Protein AF-X1KCT2-F1 (afdb_monomer)

Sequence (106 aa):
MKKSGTKPEMEIYDLGGMYNMLFLNNQKGLFEQPLHFQFVFGVLGGSPFSPGYLETLLNLKPPGATWSVCGVAKDQFKGGMCAAVWGGHIRVGLEDNIKMPNGAIT

Solvent-accessible surface area (backbone atoms only — not comparable to full-atom values): 6133 Å² total; per-residue (Å²): 86,75,96,74,76,44,82,71,74,45,77,25,37,40,71,68,48,46,52,51,50,55,59,50,66,70,41,86,83,72,68,74,81,64,50,37,37,32,42,40,21,52,50,91,94,43,31,72,79,46,72,69,57,52,51,54,53,62,72,68,52,61,89,82,44,49,46,32,23,35,17,33,48,90,34,23,64,59,38,27,49,52,18,65,76,73,76,40,38,67,46,83,48,66,90,45,32,54,56,43,98,88,67,46,75,115

Structure (mmCIF, N/CA/C/O backbone):
data_AF-X1KCT2-F1
#
_entry.id   AF-X1KCT2-F1
#
loop_
_atom_site.group_PDB
_atom_site.id
_atom_site.type_symbol
_atom_site.label_atom_id
_atom_site.label_alt_id
_atom_site.label_comp_id
_atom_site.label_asym_id
_atom_site.label_entity_id
_atom_site.label_seq_id
_atom_site.pdbx_PDB_ins_code
_atom_site.Cartn_x
_atom_site.Cartn_y
_atom_site.Cartn_z
_atom_site.occupancy
_atom_site.B_iso_or_equiv
_atom_site.auth_seq_id
_atom_site.auth_comp_id
_atom_site.auth_asym_id
_atom_site.auth_atom_id
_atom_site.pdbx_PDB_model_num
ATOM 1 N N . MET A 1 1 ? -20.018 3.325 3.776 1.00 92.38 1 MET A N 1
ATOM 2 C CA . MET A 1 1 ? -19.310 2.116 4.247 1.00 92.38 1 MET A CA 1
ATOM 3 C C . MET A 1 1 ? -19.928 1.570 5.531 1.00 92.38 1 MET A C 1
ATOM 5 O O . MET A 1 1 ? -20.583 0.546 5.456 1.00 92.38 1 MET A O 1
ATOM 9 N N . LYS A 1 2 ? -19.875 2.274 6.674 1.00 91.31 2 LYS A N 1
ATOM 10 C CA . LYS A 1 2 ? -20.457 1.768 7.940 1.00 91.31 2 LYS A CA 1
ATOM 11 C C . LYS A 1 2 ? -21.954 1.421 7.878 1.00 91.31 2 LYS A C 1
ATOM 13 O O . LYS A 1 2 ? -22.345 0.324 8.247 1.00 91.31 2 LYS A O 1
ATOM 18 N N . LYS A 1 3 ? -22.793 2.316 7.331 1.00 94.88 3 LYS A N 1
ATOM 19 C CA . LYS A 1 3 ? -24.245 2.065 7.160 1.00 94.88 3 LYS A CA 1
ATOM 20 C C . LYS A 1 3 ? -24.562 0.824 6.306 1.00 94.88 3 LYS A C 1
ATOM 22 O O . LYS A 1 3 ? -25.654 0.290 6.425 1.00 94.88 3 LYS A O 1
ATOM 27 N N . SER A 1 4 ? -23.631 0.397 5.451 1.00 96.12 4 SER A N 1
ATOM 28 C CA . SER A 1 4 ? -23.766 -0.765 4.565 1.00 96.12 4 SER A CA 1
ATOM 29 C C . SER A 1 4 ? -22.984 -1.993 5.050 1.00 96.12 4 SER A C 1
ATOM 31 O O . SER A 1 4 ? -22.879 -2.959 4.305 1.00 96.12 4 SER A O 1
ATOM 33 N N . GLY A 1 5 ? -22.394 -1.962 6.254 1.00 95.31 5 GLY A N 1
ATOM 34 C CA . GLY A 1 5 ? -21.569 -3.062 6.775 1.00 95.31 5 GLY A CA 1
ATOM 35 C C . GLY A 1 5 ? -20.271 -3.305 5.993 1.00 95.31 5 GLY A C 1
ATOM 36 O O . GLY A 1 5 ? -19.694 -4.384 6.066 1.00 95.31 5 GLY A O 1
ATOM 37 N N . THR A 1 6 ? -19.813 -2.326 5.208 1.00 96.62 6 THR A N 1
ATOM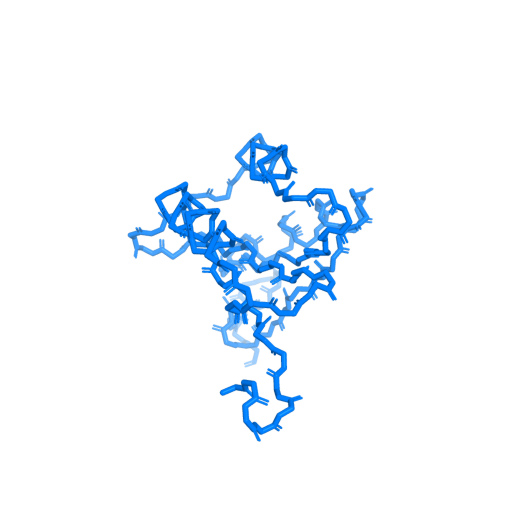 38 C CA . THR A 1 6 ? -18.621 -2.461 4.360 1.00 96.62 6 THR A CA 1
ATOM 39 C C . THR A 1 6 ? -17.384 -1.989 5.112 1.00 96.62 6 THR A C 1
ATOM 41 O O . THR A 1 6 ? -17.344 -0.841 5.565 1.00 96.62 6 THR A O 1
ATOM 44 N N . LYS A 1 7 ? -16.355 -2.837 5.189 1.00 96.25 7 LYS A N 1
ATOM 45 C CA . LYS A 1 7 ? -15.063 -2.479 5.776 1.00 96.25 7 LYS A CA 1
ATOM 46 C C . LYS A 1 7 ? -14.181 -1.760 4.746 1.00 96.25 7 LYS A C 1
ATOM 48 O O . LYS A 1 7 ? -14.036 -2.278 3.642 1.00 96.25 7 LYS A O 1
ATOM 53 N N . PRO A 1 8 ? -13.622 -0.581 5.065 1.00 97.06 8 PRO A N 1
ATOM 54 C CA . PRO A 1 8 ? -12.663 0.081 4.188 1.00 97.06 8 PRO A CA 1
ATOM 55 C C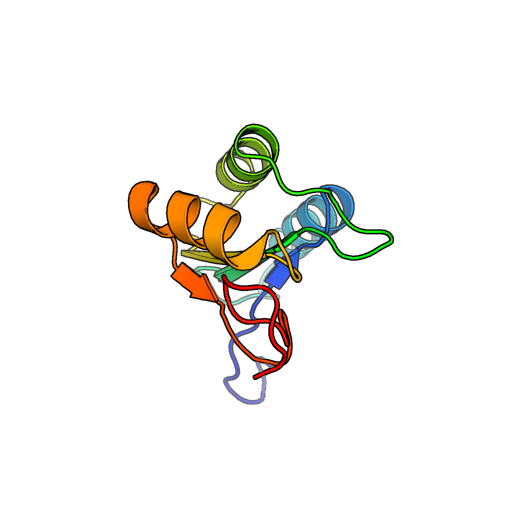 . PRO A 1 8 ? -11.309 -0.628 4.174 1.00 97.06 8 PRO A C 1
ATOM 57 O O . PRO A 1 8 ? -10.805 -1.034 5.223 1.00 97.06 8 PRO A O 1
ATOM 60 N N . GLU A 1 9 ? -10.715 -0.697 2.986 1.00 98.44 9 GLU A N 1
ATOM 61 C CA . GLU A 1 9 ? -9.278 -0.869 2.789 1.00 98.44 9 GLU A CA 1
ATOM 62 C C . GLU A 1 9 ? -8.652 0.527 2.689 1.00 98.44 9 GLU A C 1
ATOM 64 O O . GLU A 1 9 ? -9.106 1.368 1.912 1.00 98.44 9 GLU A O 1
ATOM 69 N N . MET A 1 10 ? -7.673 0.813 3.547 1.00 98.31 10 MET A N 1
ATOM 70 C CA . MET A 1 10 ? -7.044 2.128 3.625 1.00 98.31 10 MET A CA 1
ATOM 71 C C . MET A 1 10 ? -5.875 2.193 2.648 1.00 98.31 10 MET A C 1
ATOM 73 O O . MET A 1 10 ? -4.784 1.721 2.963 1.00 98.31 10 MET A O 1
ATOM 77 N N . GLU A 1 11 ? -6.116 2.779 1.481 1.00 98.44 11 GLU A N 1
ATOM 78 C CA . GLU A 1 11 ? -5.119 2.954 0.422 1.00 98.44 11 GLU A CA 1
ATOM 79 C C . GLU A 1 11 ? -4.112 4.054 0.792 1.00 98.44 11 GLU A C 1
ATOM 81 O O . GLU A 1 11 ? -4.464 5.231 0.921 1.00 98.44 11 GLU A O 1
ATOM 86 N N . ILE A 1 12 ? -2.851 3.671 0.982 1.00 98.69 12 ILE A N 1
ATOM 87 C CA . ILE A 1 12 ? -1.756 4.555 1.384 1.00 98.69 12 ILE A CA 1
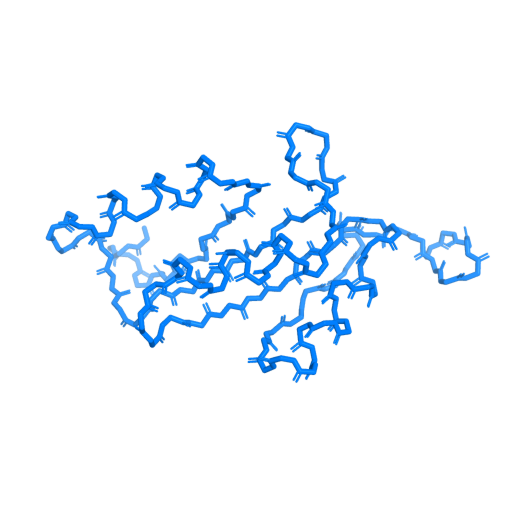ATOM 88 C C . ILE A 1 12 ? -0.709 4.589 0.273 1.00 98.69 12 ILE A C 1
ATOM 90 O O . ILE A 1 12 ? 0.015 3.619 0.051 1.00 98.69 12 ILE A O 1
ATOM 94 N N . TYR A 1 13 ? -0.602 5.739 -0.388 1.00 98.50 13 TYR A N 1
ATOM 95 C CA . TYR A 1 13 ? 0.360 5.975 -1.470 1.00 98.50 13 TYR A CA 1
ATOM 96 C C . TYR A 1 13 ? 1.656 6.629 -0.971 1.00 98.50 13 TYR A C 1
ATOM 98 O O . TYR A 1 13 ? 2.689 6.580 -1.641 1.00 98.50 13 TYR A O 1
ATOM 106 N N . ASP A 1 14 ? 1.613 7.268 0.198 1.00 98.19 14 ASP A N 1
ATOM 107 C CA . ASP A 1 14 ? 2.731 7.978 0.807 1.00 98.19 14 ASP A CA 1
ATOM 108 C C . ASP A 1 14 ? 2.525 8.222 2.313 1.00 98.19 14 ASP A C 1
ATOM 110 O O . ASP A 1 14 ? 1.488 7.895 2.900 1.00 98.19 14 ASP A O 1
ATOM 114 N N . LEU A 1 15 ? 3.531 8.820 2.955 1.00 98.25 15 LEU A N 1
ATOM 115 C CA . LEU A 1 15 ? 3.459 9.225 4.359 1.00 98.25 15 LEU A CA 1
ATOM 116 C C . LEU A 1 15 ? 2.336 10.236 4.623 1.00 98.25 15 LEU A C 1
ATOM 118 O O . LEU A 1 15 ? 1.724 10.174 5.688 1.00 98.25 15 LEU A O 1
ATOM 122 N N . GLY A 1 16 ? 2.031 11.133 3.680 1.00 98.44 16 GLY A N 1
ATOM 123 C CA . GLY A 1 16 ? 0.918 12.074 3.818 1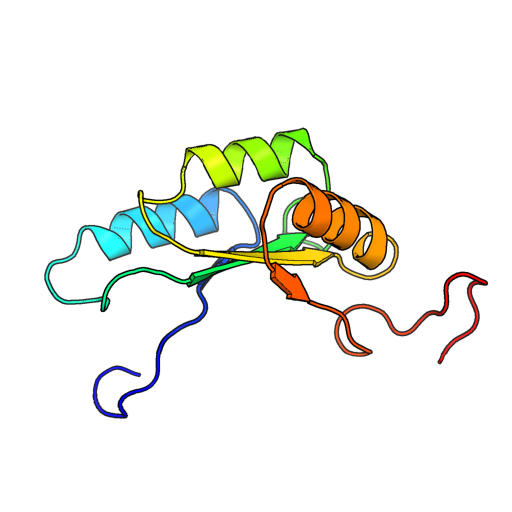.00 98.44 16 GLY A CA 1
ATOM 124 C C . GLY A 1 16 ? -0.417 11.349 3.997 1.00 98.44 16 GLY A C 1
ATOM 125 O O . GLY A 1 16 ? -1.140 11.597 4.964 1.00 98.44 16 GLY A O 1
ATOM 126 N N . GLY A 1 17 ? -0.708 10.384 3.123 1.00 98.31 17 GLY A N 1
ATOM 127 C CA . GLY A 1 17 ? -1.870 9.506 3.226 1.00 98.31 17 GLY A CA 1
ATOM 128 C C . GLY A 1 17 ? -1.898 8.718 4.536 1.00 98.31 17 GLY A C 1
ATOM 129 O O . GLY A 1 17 ? -2.947 8.631 5.179 1.00 98.31 17 GLY A O 1
ATOM 130 N N . MET A 1 18 ? -0.742 8.217 4.985 1.00 98.56 18 MET A N 1
ATOM 131 C CA . MET A 1 18 ? -0.636 7.508 6.262 1.00 98.56 18 MET A CA 1
ATOM 132 C C . MET A 1 18 ? -1.025 8.402 7.445 1.00 98.56 18 MET A C 1
ATOM 134 O O . MET A 1 18 ? -1.865 8.023 8.262 1.00 98.56 18 MET A O 1
ATOM 138 N N . TYR A 1 19 ? -0.472 9.615 7.527 1.00 98.62 19 TYR A N 1
ATOM 139 C CA . TYR A 1 19 ? -0.791 10.549 8.609 1.00 98.62 19 TYR A CA 1
ATOM 140 C C . TYR A 1 19 ? -2.234 11.057 8.550 1.00 98.62 19 TYR A C 1
ATOM 142 O O . TYR A 1 19 ? -2.855 11.216 9.603 1.00 98.62 19 TYR A O 1
ATOM 150 N N . ASN A 1 20 ? -2.810 11.221 7.356 1.00 98.50 20 ASN A N 1
ATOM 151 C CA . ASN A 1 20 ? -4.237 11.510 7.209 1.00 98.50 20 ASN A CA 1
ATOM 152 C C . ASN A 1 20 ? -5.090 10.389 7.818 1.00 98.50 20 ASN A C 1
ATOM 154 O O . ASN A 1 20 ? -6.018 10.663 8.582 1.00 98.50 20 ASN A O 1
ATOM 158 N N . MET A 1 21 ? -4.752 9.124 7.550 1.00 98.12 21 MET A N 1
ATOM 159 C CA . MET A 1 21 ? -5.474 7.990 8.129 1.00 98.12 21 MET A CA 1
ATOM 160 C C . MET A 1 21 ? -5.295 7.879 9.641 1.00 98.12 21 MET A C 1
ATOM 162 O O . MET A 1 21 ? -6.267 7.602 10.340 1.00 98.12 21 MET A O 1
ATOM 166 N N . LEU A 1 22 ? -4.103 8.154 10.174 1.00 97.69 22 LEU A N 1
ATOM 167 C CA . LEU A 1 22 ? -3.885 8.206 11.623 1.00 97.69 22 LEU A CA 1
ATOM 168 C C . LEU A 1 22 ? -4.698 9.328 12.285 1.00 97.69 22 LEU A C 1
ATOM 170 O O . LEU A 1 22 ? -5.320 9.107 13.326 1.00 97.69 22 LEU A O 1
ATOM 174 N N . PHE A 1 23 ? -4.755 10.510 11.666 1.00 98.06 23 PHE A N 1
ATOM 175 C CA . PHE A 1 23 ? -5.582 11.621 12.135 1.00 98.06 23 PHE A CA 1
ATOM 176 C C . PHE A 1 23 ? -7.074 11.255 12.159 1.00 98.06 23 PHE A C 1
ATOM 178 O O . PHE A 1 23 ? -7.761 11.500 13.156 1.00 98.06 23 PHE A O 1
ATOM 185 N N . LEU A 1 24 ? -7.573 10.629 11.088 1.00 97.19 24 LEU A N 1
ATOM 186 C CA . LEU A 1 24 ? -8.958 10.165 10.998 1.00 97.19 24 LEU A CA 1
ATOM 187 C C . LEU A 1 24 ? -9.252 9.037 11.995 1.00 97.19 24 LEU A C 1
ATOM 189 O O . LEU A 1 24 ? -10.324 9.015 12.595 1.00 97.19 24 LEU A O 1
ATOM 193 N N . ASN A 1 25 ? -8.300 8.137 12.235 1.00 96.06 25 ASN A N 1
ATOM 194 C CA . ASN A 1 25 ? -8.448 7.045 13.196 1.00 96.06 25 ASN A CA 1
ATOM 195 C C . ASN A 1 25 ? -8.637 7.534 14.641 1.00 96.06 25 ASN A C 1
ATOM 197 O O . ASN A 1 25 ? -9.294 6.866 15.437 1.00 96.06 25 ASN A O 1
ATOM 201 N N . ASN A 1 26 ? -8.126 8.722 14.971 1.00 95.50 26 ASN A N 1
ATOM 202 C CA . ASN A 1 26 ? -8.340 9.345 16.278 1.00 95.50 26 ASN A CA 1
ATOM 203 C C . ASN A 1 26 ? -9.753 9.936 16.448 1.00 95.50 26 ASN A C 1
ATOM 205 O O . ASN A 1 26 ? -10.145 10.287 17.564 1.00 95.50 26 ASN A O 1
ATOM 209 N N . GLN A 1 27 ? -10.544 10.035 15.374 1.00 95.12 27 GLN A N 1
ATOM 210 C CA . GLN A 1 27 ? -11.926 10.501 15.444 1.00 95.12 27 GLN A CA 1
ATOM 211 C C . GLN A 1 27 ? -12.830 9.376 15.962 1.00 95.12 27 GLN A C 1
ATOM 213 O O . GLN A 1 27 ? -13.007 8.334 15.323 1.00 95.12 27 GLN A O 1
ATOM 218 N N . LYS A 1 28 ? -13.421 9.580 17.146 1.00 90.75 28 LYS A N 1
ATOM 219 C CA . LYS A 1 28 ? -14.225 8.555 17.828 1.00 90.75 28 LYS A CA 1
ATOM 220 C C . LYS A 1 28 ? -15.355 8.032 16.936 1.00 90.75 28 LYS A C 1
ATOM 222 O O . LYS A 1 28 ? -16.194 8.789 16.460 1.00 90.75 28 LYS A O 1
ATOM 227 N N . GLY A 1 29 ? -15.403 6.710 16.777 1.00 89.81 29 GLY A N 1
ATOM 228 C CA . GLY A 1 29 ? -16.496 6.003 16.107 1.00 89.81 29 GLY A CA 1
ATOM 229 C C . GLY A 1 29 ? -16.496 6.078 14.578 1.00 89.81 29 GLY A C 1
ATOM 230 O O . GLY A 1 29 ? -17.412 5.510 13.969 1.00 89.81 29 GLY A O 1
ATOM 231 N N . LEU A 1 30 ? -15.493 6.729 13.969 1.00 94.50 30 LEU A N 1
ATOM 232 C CA . LEU A 1 30 ? -15.386 6.863 12.517 1.00 94.50 30 LEU A CA 1
ATOM 233 C C . LEU A 1 30 ? -15.088 5.519 11.840 1.00 94.50 30 LEU A C 1
ATOM 235 O O . LEU A 1 30 ? -15.778 5.148 10.890 1.00 94.50 30 LEU A O 1
ATOM 239 N N . PHE A 1 31 ? -14.115 4.770 12.367 1.00 95.31 31 PHE A N 1
ATOM 240 C CA . PHE A 1 31 ? -13.727 3.459 11.849 1.00 95.31 31 PHE A CA 1
ATOM 241 C C . PHE A 1 31 ? -14.019 2.327 12.830 1.00 95.31 31 PHE A C 1
ATOM 243 O O . PHE A 1 31 ? -13.945 2.490 14.049 1.00 95.31 31 PHE A O 1
ATOM 250 N N . GLU A 1 32 ? -14.323 1.160 12.270 1.00 94.06 32 GLU A N 1
ATOM 251 C CA . GLU A 1 32 ? -14.384 -0.101 13.002 1.00 94.06 32 GLU A CA 1
ATOM 252 C C . GLU A 1 32 ? -13.005 -0.765 12.987 1.00 94.06 32 GLU A C 1
ATOM 254 O O . GLU A 1 32 ? -12.348 -0.837 11.948 1.00 94.06 32 GLU A O 1
ATOM 259 N N . GLN A 1 33 ? -12.564 -1.231 14.154 1.00 95.19 33 GLN A N 1
ATOM 260 C CA . GLN A 1 33 ? -11.249 -1.846 14.336 1.00 95.19 33 GLN A CA 1
ATOM 261 C C . GLN A 1 33 ? -11.295 -3.369 14.114 1.00 95.19 33 GLN A C 1
ATOM 263 O O . GLN A 1 33 ? -12.353 -3.976 14.288 1.00 95.19 33 GLN A O 1
ATOM 268 N N . PRO A 1 34 ? -10.159 -4.013 13.775 1.00 96.56 34 PRO A N 1
ATOM 269 C CA . PRO A 1 34 ? -8.881 -3.397 13.396 1.00 96.56 34 PRO A CA 1
ATOM 270 C C . PRO A 1 34 ? -8.938 -2.791 11.989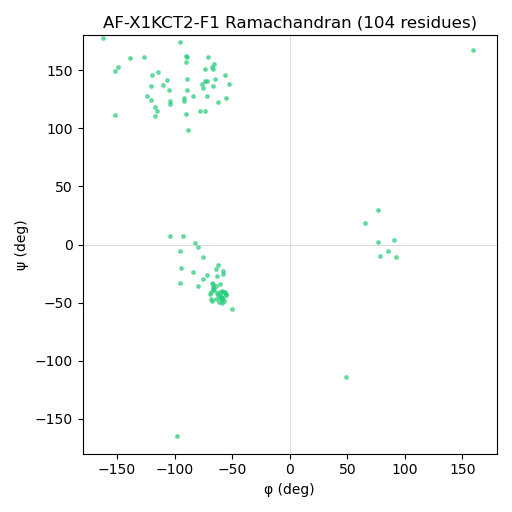 1.00 96.56 34 PRO A C 1
ATOM 272 O O . PRO A 1 34 ? -9.666 -3.296 11.134 1.00 96.56 34 PRO A O 1
ATOM 275 N N . LEU A 1 35 ? -8.152 -1.747 11.722 1.00 97.94 35 LEU A N 1
ATOM 276 C CA . LEU A 1 35 ? -7.980 -1.228 10.360 1.00 97.94 35 LEU A CA 1
ATOM 277 C C . LEU A 1 35 ? -7.274 -2.243 9.442 1.00 97.94 35 LEU A C 1
ATOM 279 O O . LEU A 1 35 ? -6.511 -3.092 9.909 1.00 97.94 35 LEU A O 1
ATOM 283 N N . HIS A 1 36 ? -7.511 -2.115 8.135 1.00 98.50 36 HIS A N 1
ATOM 284 C CA . HIS A 1 36 ? -6.765 -2.813 7.090 1.00 98.50 36 HIS A CA 1
ATOM 285 C C . HIS A 1 36 ? -6.115 -1.787 6.160 1.00 98.50 36 HIS A C 1
ATOM 287 O O . HIS A 1 36 ? -6.817 -0.923 5.637 1.00 98.50 36 HIS A O 1
ATOM 293 N N . PHE A 1 37 ? -4.797 -1.858 5.983 1.00 98.81 37 PHE A N 1
ATOM 294 C CA . PHE A 1 37 ? -4.036 -0.941 5.129 1.00 98.81 37 PHE A CA 1
ATOM 295 C C . PHE A 1 37 ? -3.594 -1.618 3.834 1.00 98.81 37 PHE A C 1
ATOM 297 O O . PHE A 1 37 ? -3.144 -2.758 3.864 1.00 98.81 37 PHE A O 1
ATOM 304 N N . GLN A 1 38 ? -3.634 -0.893 2.724 1.00 98.75 38 GLN A N 1
ATOM 305 C CA . GLN A 1 38 ? -3.001 -1.280 1.469 1.00 98.75 38 GLN A CA 1
ATOM 306 C C . GLN A 1 38 ? -1.900 -0.267 1.168 1.00 98.75 38 GLN A C 1
ATOM 308 O O . GLN A 1 38 ? -2.165 0.918 0.976 1.00 98.75 38 GLN A O 1
ATOM 313 N N . PHE A 1 39 ? -0.649 -0.718 1.176 1.00 98.75 39 PHE A N 1
ATOM 314 C CA . PHE A 1 39 ? 0.487 0.131 0.832 1.00 98.75 39 PHE A CA 1
ATOM 315 C C . PHE A 1 39 ? 0.751 0.031 -0.666 1.00 98.75 39 PHE A C 1
ATOM 317 O O . PHE A 1 39 ? 1.161 -1.024 -1.160 1.00 98.75 39 PHE A O 1
ATOM 324 N N . VAL A 1 40 ? 0.506 1.128 -1.379 1.00 98.56 40 VAL A N 1
ATOM 325 C CA . VAL A 1 40 ? 0.606 1.197 -2.836 1.00 98.56 40 VAL A CA 1
ATOM 326 C C . VAL A 1 40 ? 1.887 1.919 -3.228 1.00 98.56 40 VAL A C 1
ATOM 328 O O . VAL A 1 40 ? 2.092 3.084 -2.889 1.00 98.56 40 VAL A O 1
ATOM 331 N N . PHE A 1 41 ? 2.749 1.239 -3.979 1.00 98.50 41 PHE A N 1
ATOM 332 C CA . PHE A 1 41 ? 4.049 1.765 -4.383 1.00 98.50 41 PHE A CA 1
ATOM 333 C C . PHE A 1 41 ? 4.197 1.863 -5.898 1.00 98.50 41 PHE A C 1
ATOM 335 O O . PHE A 1 41 ? 3.739 0.998 -6.639 1.00 98.50 41 PHE A O 1
ATOM 342 N N . GLY A 1 42 ? 4.928 2.882 -6.353 1.00 95.88 42 GLY A N 1
ATOM 343 C CA . GLY A 1 42 ? 5.343 3.021 -7.753 1.00 95.88 42 GLY A CA 1
ATOM 344 C C . GLY A 1 42 ? 4.376 3.795 -8.653 1.00 95.88 42 GLY A C 1
ATOM 345 O O . GLY A 1 42 ? 4.649 3.932 -9.845 1.00 95.88 42 GLY A O 1
ATOM 346 N N . VAL A 1 43 ? 3.284 4.342 -8.107 1.00 95.94 43 VAL A N 1
ATOM 347 C CA . VAL A 1 43 ? 2.411 5.293 -8.821 1.00 95.94 43 VAL A CA 1
ATOM 348 C C . VAL A 1 43 ? 3.101 6.657 -8.926 1.00 95.94 43 VAL A C 1
ATOM 350 O O . VAL A 1 43 ? 3.723 7.120 -7.969 1.00 95.94 43 VAL A O 1
ATOM 353 N N . LEU A 1 44 ? 2.969 7.339 -10.069 1.00 95.44 44 LEU A N 1
ATOM 354 C CA . LEU A 1 44 ? 3.434 8.721 -10.218 1.00 95.44 44 LEU A CA 1
ATOM 355 C C . LEU A 1 44 ? 2.677 9.645 -9.249 1.00 95.44 44 LEU A C 1
ATOM 357 O O . LEU A 1 44 ? 1.454 9.720 -9.294 1.00 95.44 44 LEU A O 1
ATOM 361 N N . GLY A 1 45 ? 3.414 10.357 -8.394 1.00 95.56 45 GLY A N 1
ATOM 362 C CA . GLY A 1 45 ? 2.851 11.183 -7.318 1.00 95.56 45 GLY A CA 1
ATOM 363 C C . GLY A 1 45 ? 2.713 10.454 -5.977 1.00 95.56 45 GLY A C 1
ATOM 364 O O . GLY A 1 45 ? 2.491 11.109 -4.965 1.00 95.56 45 GLY A O 1
ATOM 365 N N . GLY A 1 46 ? 2.893 9.131 -5.957 1.00 96.31 46 GLY A N 1
ATOM 366 C CA . GLY A 1 46 ? 3.044 8.338 -4.740 1.00 96.31 46 GLY A CA 1
ATOM 367 C C . GLY A 1 46 ? 4.509 8.047 -4.411 1.00 96.31 46 GLY A C 1
ATOM 368 O O . GLY A 1 46 ? 5.439 8.642 -4.963 1.00 96.31 46 GLY A O 1
ATOM 369 N N . SER A 1 47 ? 4.716 7.089 -3.513 1.00 96.88 47 SER A N 1
ATOM 370 C CA . SER A 1 47 ? 6.045 6.705 -3.037 1.00 96.88 47 SER A CA 1
ATOM 371 C C . SER A 1 47 ? 6.679 5.618 -3.903 1.00 96.88 47 SER A C 1
ATOM 373 O O . SER A 1 47 ? 5.992 4.684 -4.336 1.00 96.88 47 SER A O 1
ATOM 375 N N . PRO A 1 48 ? 8.002 5.674 -4.139 1.00 96.19 48 PRO A N 1
ATOM 376 C CA . PRO A 1 48 ? 8.712 4.563 -4.753 1.00 96.19 48 PRO A CA 1
ATOM 377 C C . PRO A 1 48 ? 8.738 3.364 -3.801 1.00 96.19 48 PRO A C 1
ATOM 379 O O . PRO A 1 48 ? 8.743 3.521 -2.577 1.00 96.19 48 PRO A O 1
ATOM 382 N N . PHE A 1 49 ? 8.820 2.156 -4.355 1.00 97.62 49 PHE A N 1
ATOM 383 C CA . PHE A 1 49 ? 9.012 0.976 -3.524 1.00 97.62 49 PHE A CA 1
ATOM 384 C C . PHE A 1 49 ? 10.436 0.925 -2.956 1.00 97.62 49 PHE A C 1
ATOM 386 O O . PHE A 1 49 ? 11.420 0.958 -3.697 1.00 97.62 49 PHE A O 1
ATOM 393 N N . SER A 1 50 ? 10.546 0.757 -1.638 1.00 97.69 50 SER A N 1
ATOM 394 C CA . SER A 1 50 ? 11.751 0.241 -0.987 1.00 97.69 50 SER A CA 1
ATOM 395 C C . SER A 1 50 ? 11.381 -0.482 0.314 1.00 97.69 50 SER A C 1
ATOM 397 O O . SER A 1 50 ? 10.416 -0.075 0.970 1.00 97.69 50 SER A O 1
ATOM 399 N N . PRO A 1 51 ? 12.147 -1.506 0.737 1.00 97.94 51 PRO A N 1
ATOM 400 C CA . PRO A 1 51 ? 11.898 -2.186 2.007 1.00 97.94 51 PRO A CA 1
ATOM 401 C C . PRO A 1 51 ? 11.902 -1.239 3.216 1.00 97.94 51 PRO A C 1
ATOM 403 O O . PRO A 1 51 ? 11.025 -1.348 4.063 1.00 97.94 51 PRO A O 1
ATOM 406 N N . GLY A 1 52 ? 12.820 -0.265 3.268 1.00 98.31 52 GLY A N 1
ATOM 407 C CA . GLY A 1 52 ? 12.882 0.705 4.371 1.00 98.31 52 GLY A CA 1
ATOM 408 C C . GLY A 1 52 ? 11.675 1.650 4.430 1.00 98.31 52 GLY A C 1
ATOM 409 O O . GLY A 1 52 ? 11.210 2.012 5.512 1.00 98.31 52 GLY A O 1
ATOM 410 N N . TYR A 1 53 ? 11.105 2.022 3.278 1.00 97.94 53 TYR A N 1
ATOM 411 C CA . TYR A 1 53 ? 9.868 2.810 3.265 1.00 97.94 53 TYR A CA 1
ATOM 412 C C . TYR A 1 53 ? 8.678 1.980 3.755 1.00 97.94 53 TYR A C 1
ATOM 414 O O . TYR A 1 53 ? 7.885 2.457 4.564 1.00 97.94 53 TYR A O 1
ATOM 422 N N . LEU A 1 54 ? 8.574 0.723 3.312 1.00 98.50 54 LEU A N 1
ATOM 423 C CA . LEU A 1 54 ? 7.558 -0.199 3.817 1.00 98.50 54 LEU A CA 1
ATOM 424 C C . LEU A 1 54 ? 7.692 -0.383 5.335 1.00 98.50 54 LEU A C 1
ATOM 426 O O . LEU A 1 54 ? 6.704 -0.242 6.045 1.00 98.50 54 LEU A O 1
ATOM 430 N N . GLU A 1 55 ? 8.902 -0.612 5.845 1.00 98.38 55 GLU A N 1
ATOM 431 C CA . GLU A 1 55 ? 9.177 -0.696 7.285 1.00 98.38 55 GLU A CA 1
ATOM 432 C C . GLU A 1 55 ? 8.713 0.564 8.035 1.00 98.38 55 GLU A C 1
ATOM 434 O O . GLU A 1 55 ? 8.062 0.467 9.075 1.00 98.38 55 GLU A O 1
ATOM 439 N N . THR A 1 56 ? 8.961 1.751 7.475 1.00 98.56 56 THR A N 1
ATOM 440 C CA . THR A 1 56 ? 8.491 3.022 8.051 1.00 98.56 56 THR A CA 1
ATOM 441 C C . THR A 1 56 ? 6.965 3.045 8.191 1.00 98.56 56 THR A C 1
ATOM 443 O O . THR A 1 56 ? 6.447 3.395 9.251 1.00 98.56 56 THR A O 1
ATOM 446 N N . LEU 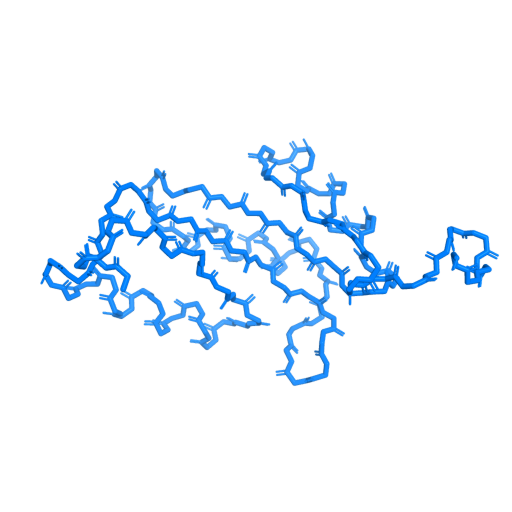A 1 57 ? 6.229 2.630 7.155 1.00 98.56 57 LEU A N 1
ATOM 447 C CA . LEU A 1 57 ? 4.764 2.548 7.201 1.00 98.56 57 LEU A CA 1
ATOM 448 C C . LEU A 1 57 ? 4.274 1.490 8.202 1.00 98.56 57 LEU A C 1
ATOM 450 O O . LEU A 1 57 ? 3.312 1.729 8.936 1.00 98.56 57 LEU A O 1
ATOM 454 N N . LEU A 1 58 ? 4.955 0.343 8.282 1.00 98.31 58 LEU A N 1
ATOM 455 C CA . LEU A 1 58 ? 4.633 -0.724 9.232 1.00 98.31 58 LEU A CA 1
ATOM 456 C C . LEU A 1 58 ? 4.822 -0.293 10.686 1.00 98.31 58 LEU A C 1
ATOM 458 O O . LEU A 1 58 ? 4.017 -0.679 11.530 1.00 98.31 58 LEU A O 1
ATOM 462 N N . ASN A 1 59 ? 5.829 0.533 10.964 1.00 98.31 59 ASN A N 1
ATOM 463 C CA . ASN A 1 59 ? 6.067 1.093 12.293 1.00 98.31 59 ASN A CA 1
ATOM 464 C C . ASN A 1 59 ? 5.027 2.155 12.686 1.00 98.31 59 ASN A C 1
ATOM 466 O O . ASN A 1 59 ? 4.774 2.356 13.871 1.00 98.31 59 ASN A O 1
ATOM 470 N N . LEU A 1 60 ? 4.407 2.826 11.710 1.00 98.44 60 LEU A N 1
ATOM 471 C CA . LEU A 1 60 ? 3.371 3.835 11.950 1.00 98.44 60 LEU A CA 1
ATOM 472 C C . LEU A 1 60 ? 1.970 3.242 12.129 1.00 98.44 60 LEU A C 1
ATOM 474 O O . LEU A 1 60 ? 1.101 3.897 12.711 1.00 98.44 60 LEU A O 1
ATOM 478 N N . LYS A 1 61 ? 1.702 2.043 11.599 1.00 97.69 61 LYS A N 1
ATOM 479 C CA . LYS A 1 61 ? 0.347 1.480 11.626 1.00 97.69 61 LYS A CA 1
ATOM 480 C C . LYS A 1 61 ? -0.108 1.200 13.067 1.00 97.69 61 LYS A C 1
ATOM 482 O O . LYS A 1 61 ? 0.683 0.711 13.876 1.00 97.69 61 LYS A O 1
ATOM 487 N N . PRO A 1 62 ? -1.392 1.426 13.398 1.00 96.94 62 PRO A N 1
ATOM 488 C CA . PRO A 1 62 ? -1.915 1.094 14.715 1.00 96.94 62 PRO A CA 1
ATOM 489 C C . PRO A 1 62 ? -1.698 -0.387 15.081 1.00 96.94 62 PRO A C 1
ATOM 491 O O . PRO A 1 62 ? -1.792 -1.264 14.209 1.00 96.94 62 PRO A O 1
ATOM 494 N N . PRO A 1 63 ? -1.453 -0.701 16.367 1.00 95.81 63 PRO A N 1
ATOM 495 C CA . PRO A 1 63 ? -1.375 -2.079 16.835 1.00 95.81 63 PRO A CA 1
ATOM 496 C C . PRO A 1 63 ? -2.620 -2.883 16.439 1.00 95.81 63 PRO A C 1
ATOM 498 O O . PRO A 1 63 ? -3.742 -2.386 16.501 1.00 95.81 63 PRO A O 1
ATOM 501 N N . GLY A 1 64 ? -2.423 -4.129 16.006 1.00 96.38 64 GLY A N 1
ATOM 502 C CA . GLY A 1 64 ? -3.508 -5.010 15.560 1.00 96.38 64 GLY A CA 1
ATOM 503 C C . GLY A 1 64 ? -4.043 -4.741 14.147 1.00 96.38 64 GLY A C 1
ATOM 504 O O . GLY A 1 64 ? -4.776 -5.580 13.629 1.00 96.38 64 GLY A O 1
ATOM 505 N N . ALA A 1 65 ? -3.664 -3.637 13.490 1.00 98.25 65 ALA A N 1
ATOM 506 C CA . ALA A 1 65 ? -4.018 -3.414 12.090 1.00 98.25 65 ALA A CA 1
ATOM 507 C C . ALA A 1 65 ? -3.317 -4.424 11.168 1.00 98.25 65 ALA A C 1
ATOM 509 O O . ALA A 1 65 ? -2.109 -4.676 11.310 1.00 98.25 65 ALA A O 1
ATOM 510 N N . THR A 1 66 ? -4.068 -4.966 10.209 1.00 98.69 66 THR A N 1
ATOM 511 C CA . THR A 1 66 ? -3.539 -5.821 9.139 1.00 98.69 66 THR A CA 1
ATOM 512 C C . THR A 1 66 ? -3.141 -4.970 7.937 1.00 98.69 66 THR A C 1
ATOM 514 O O . THR A 1 66 ? -3.544 -3.810 7.823 1.00 98.69 66 THR A O 1
ATOM 517 N N . TRP A 1 67 ? -2.322 -5.523 7.047 1.00 98.81 67 TRP A N 1
ATOM 518 C CA . TRP A 1 67 ? -1.795 -4.774 5.912 1.00 98.81 67 TRP A CA 1
ATOM 519 C C . TRP A 1 67 ? -1.547 -5.659 4.692 1.00 98.81 67 TRP A C 1
ATOM 521 O O . TRP A 1 67 ? -1.269 -6.849 4.829 1.00 98.81 67 TRP A O 1
ATOM 531 N N . SER A 1 68 ? -1.625 -5.052 3.516 1.00 98.75 68 SER A N 1
ATOM 532 C CA . SER A 1 68 ? -1.282 -5.612 2.216 1.00 98.75 68 SER A CA 1
ATOM 533 C C . SER A 1 68 ? -0.290 -4.692 1.496 1.00 98.75 68 SER A C 1
ATOM 535 O O . SER A 1 68 ? -0.150 -3.518 1.851 1.00 98.75 68 SER A O 1
ATOM 537 N N . VAL A 1 69 ? 0.406 -5.225 0.492 1.00 98.50 69 VAL A N 1
ATOM 538 C CA . VAL A 1 69 ? 1.212 -4.434 -0.447 1.00 98.50 69 VAL A CA 1
ATOM 539 C C . VAL A 1 69 ? 0.720 -4.624 -1.871 1.00 98.50 69 VAL A C 1
ATOM 541 O O . VAL A 1 69 ? 0.529 -5.753 -2.326 1.00 98.50 69 VAL A O 1
ATOM 544 N N . CYS A 1 70 ? 0.633 -3.503 -2.583 1.00 97.88 70 CYS A N 1
ATOM 545 C CA . CYS A 1 70 ? 0.517 -3.424 -4.027 1.00 97.88 70 CYS A CA 1
ATOM 546 C C . CYS A 1 70 ? 1.753 -2.712 -4.594 1.00 97.88 70 CYS A C 1
ATOM 548 O O . CYS A 1 70 ? 2.029 -1.553 -4.279 1.00 97.88 70 CYS A O 1
ATOM 550 N N . GLY A 1 71 ? 2.521 -3.412 -5.427 1.00 97.44 71 GLY A N 1
ATOM 551 C CA . GLY A 1 71 ? 3.608 -2.808 -6.192 1.00 97.44 71 GLY A CA 1
ATOM 552 C C . GLY A 1 71 ? 3.194 -2.622 -7.646 1.00 97.44 71 GLY A C 1
ATOM 553 O O . GLY A 1 71 ? 2.856 -3.594 -8.314 1.00 97.44 71 GLY A O 1
ATOM 554 N N . VAL A 1 72 ? 3.265 -1.398 -8.161 1.00 97.19 72 VAL A N 1
ATOM 555 C CA . VAL A 1 72 ? 2.895 -1.109 -9.551 1.00 97.19 72 VAL A CA 1
ATOM 556 C C . VAL A 1 72 ? 3.981 -1.600 -10.508 1.00 97.19 72 VAL A C 1
ATOM 558 O O . VAL A 1 72 ? 5.183 -1.384 -10.311 1.00 97.19 72 VAL A O 1
ATOM 561 N N . ALA A 1 73 ? 3.547 -2.256 -11.583 1.00 94.44 73 ALA A N 1
ATOM 562 C CA . ALA A 1 73 ? 4.376 -2.790 -12.652 1.00 94.44 73 ALA A CA 1
ATOM 563 C C . ALA A 1 73 ? 5.561 -3.622 -12.120 1.00 94.44 73 ALA A C 1
ATOM 565 O O .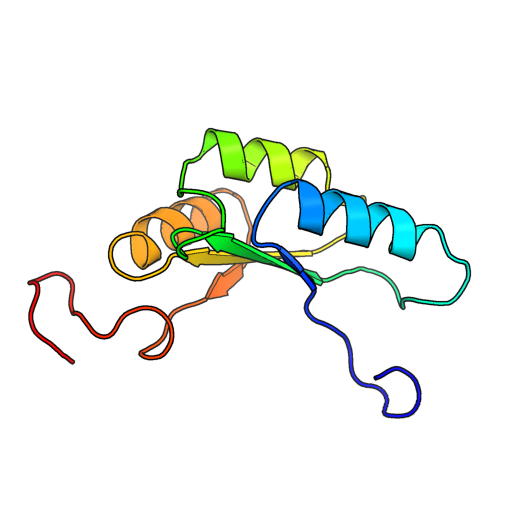 ALA A 1 73 ? 5.389 -4.679 -11.514 1.00 94.44 73 ALA A O 1
ATOM 566 N N . LYS A 1 74 ? 6.789 -3.134 -12.329 1.00 91.38 74 LYS A N 1
ATOM 567 C CA . LYS A 1 74 ? 8.037 -3.825 -11.964 1.00 91.38 74 LYS A CA 1
ATOM 568 C C . LYS A 1 74 ? 8.195 -4.084 -10.461 1.00 91.38 74 LYS A C 1
ATOM 570 O O . LYS A 1 74 ? 9.048 -4.887 -10.083 1.00 91.38 74 LYS A O 1
ATOM 575 N N . ASP A 1 75 ? 7.438 -3.388 -9.613 1.00 95.69 75 ASP A N 1
ATOM 576 C CA . ASP A 1 75 ? 7.556 -3.505 -8.161 1.00 95.69 75 ASP A CA 1
ATOM 577 C C . ASP A 1 75 ? 6.555 -4.507 -7.555 1.00 95.69 75 ASP A C 1
ATOM 579 O O . ASP A 1 75 ? 6.706 -4.844 -6.381 1.00 95.69 75 ASP A O 1
ATOM 583 N N . GLN A 1 76 ? 5.627 -5.075 -8.347 1.00 97.00 76 GLN A N 1
ATOM 584 C CA . GLN A 1 76 ? 4.625 -6.059 -7.893 1.00 97.00 76 GLN A CA 1
ATOM 585 C C . GLN A 1 76 ? 5.262 -7.208 -7.105 1.00 97.00 76 GLN A C 1
ATOM 587 O O . GLN A 1 76 ? 4.914 -7.467 -5.955 1.00 97.00 76 GLN A O 1
ATOM 592 N N . PHE A 1 77 ? 6.245 -7.882 -7.706 1.00 95.06 77 PHE A N 1
ATOM 593 C CA . PHE A 1 77 ? 6.879 -9.042 -7.078 1.00 95.06 77 PHE A CA 1
ATOM 594 C C . PHE A 1 77 ? 7.844 -8.662 -5.955 1.00 95.06 77 PHE A C 1
ATOM 596 O O . PHE A 1 77 ? 7.996 -9.427 -5.007 1.00 95.06 77 PHE A O 1
ATOM 603 N N . LYS A 1 78 ? 8.475 -7.483 -6.017 1.00 95.31 78 LYS A N 1
ATOM 604 C CA . LYS A 1 78 ? 9.370 -7.022 -4.945 1.00 95.31 78 LYS A CA 1
ATOM 605 C C . LYS A 1 78 ? 8.582 -6.726 -3.671 1.00 95.31 78 LYS A C 1
ATOM 607 O O . LYS A 1 78 ? 8.937 -7.223 -2.607 1.00 95.31 78 LYS A O 1
ATOM 612 N N . GLY A 1 79 ? 7.491 -5.970 -3.803 1.00 97.38 79 GLY A N 1
ATOM 613 C CA . GLY A 1 79 ? 6.584 -5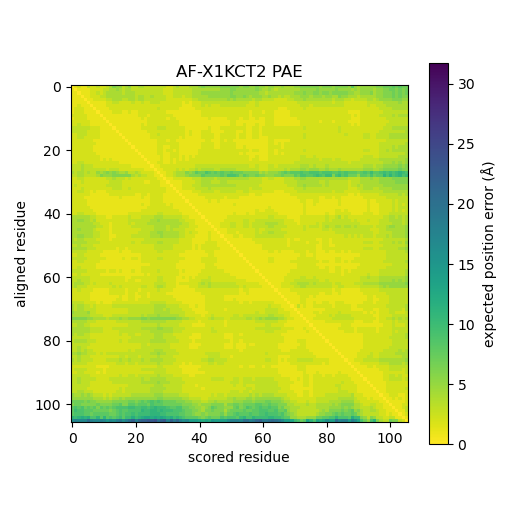.668 -2.702 1.00 97.38 79 GLY A CA 1
ATOM 614 C C . GLY A 1 79 ? 5.900 -6.915 -2.160 1.00 97.38 79 GLY A C 1
ATOM 615 O O . GLY A 1 79 ? 5.928 -7.149 -0.953 1.00 97.38 79 GLY A O 1
ATOM 616 N N . GLY A 1 80 ? 5.381 -7.763 -3.053 1.00 97.88 80 GLY A N 1
ATOM 617 C CA . GLY A 1 80 ? 4.761 -9.030 -2.674 1.00 97.88 80 GLY A CA 1
ATOM 618 C C . GLY A 1 80 ? 5.708 -9.964 -1.917 1.00 97.88 80 GLY A C 1
ATOM 619 O O . GLY A 1 80 ? 5.302 -10.564 -0.927 1.00 97.88 80 GLY A O 1
ATOM 620 N N . MET A 1 81 ? 6.985 -10.046 -2.309 1.00 97.44 81 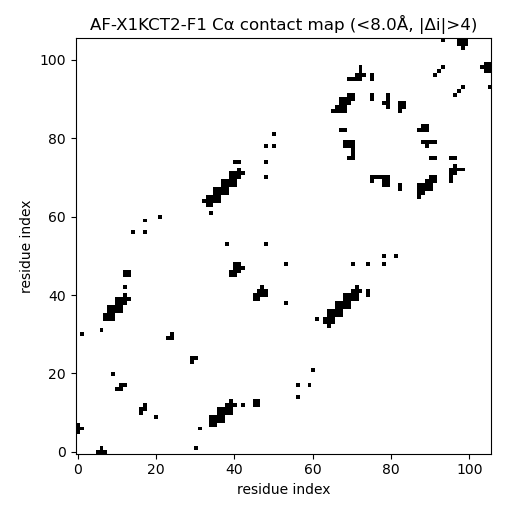MET A N 1
ATOM 621 C CA . MET A 1 81 ? 7.967 -10.872 -1.597 1.00 97.44 81 MET A CA 1
ATOM 622 C C . MET A 1 81 ? 8.284 -10.319 -0.200 1.00 97.44 81 MET A C 1
ATOM 624 O O . MET A 1 81 ? 8.353 -11.089 0.756 1.00 97.44 81 MET A O 1
ATOM 628 N N . CYS A 1 82 ? 8.422 -8.997 -0.043 1.00 98.06 82 CYS A N 1
ATOM 629 C CA . CYS A 1 82 ? 8.556 -8.397 1.288 1.00 98.06 82 CYS A CA 1
ATOM 630 C C . CYS A 1 82 ? 7.334 -8.704 2.165 1.00 98.06 82 CYS A C 1
ATOM 632 O O . CYS A 1 82 ? 7.500 -9.105 3.313 1.00 98.06 82 CYS A O 1
ATOM 634 N N . ALA A 1 83 ? 6.120 -8.585 1.621 1.00 98.25 83 ALA A N 1
ATOM 635 C CA . ALA A 1 83 ? 4.900 -8.922 2.348 1.00 98.25 83 ALA A CA 1
ATOM 636 C C . ALA A 1 83 ? 4.838 -10.406 2.744 1.00 98.25 83 ALA A C 1
ATOM 638 O O . ALA A 1 83 ? 4.541 -10.701 3.900 1.00 98.25 83 ALA A O 1
ATOM 639 N N . ALA A 1 84 ? 5.210 -11.326 1.845 1.00 98.06 84 ALA A N 1
ATOM 640 C CA . ALA A 1 84 ? 5.275 -12.759 2.140 1.00 98.06 84 ALA A CA 1
ATOM 641 C C . ALA A 1 84 ? 6.174 -13.069 3.348 1.00 98.06 84 ALA A C 1
ATOM 643 O O . ALA A 1 84 ? 5.810 -13.873 4.203 1.00 98.06 84 ALA A O 1
ATOM 644 N N . VAL A 1 85 ? 7.344 -12.425 3.425 1.00 98.06 85 VAL A N 1
ATOM 645 C CA . VAL A 1 85 ? 8.334 -12.671 4.485 1.00 98.06 85 VAL A CA 1
ATOM 646 C C . VAL A 1 85 ? 7.974 -11.948 5.784 1.00 98.06 85 VAL A C 1
ATOM 648 O O . VAL A 1 85 ? 8.216 -12.475 6.866 1.00 98.06 85 VAL A O 1
ATOM 651 N N . TRP A 1 86 ? 7.395 -10.748 5.707 1.00 98.12 86 TRP A N 1
ATOM 652 C CA . TRP A 1 86 ? 7.099 -9.906 6.875 1.00 98.12 86 TRP A CA 1
ATOM 653 C C . TRP A 1 86 ? 5.685 -10.105 7.443 1.00 98.12 86 TRP A C 1
ATOM 655 O O . TRP A 1 86 ? 5.273 -9.371 8.341 1.00 98.12 86 TRP A O 1
ATOM 665 N N . GLY A 1 87 ? 4.939 -11.099 6.950 1.00 96.94 87 GLY A N 1
ATOM 666 C CA . GLY A 1 87 ? 3.616 -11.458 7.471 1.00 96.94 87 GLY A CA 1
ATOM 667 C C . GLY A 1 87 ? 2.490 -10.514 7.037 1.00 96.94 87 GLY A C 1
ATOM 668 O O . GLY A 1 87 ? 1.531 -10.318 7.783 1.00 96.94 87 GLY A O 1
ATOM 669 N N . GLY A 1 88 ? 2.622 -9.903 5.859 1.00 98.00 88 GLY A N 1
ATOM 670 C CA . GLY A 1 88 ? 1.583 -9.103 5.213 1.00 98.00 88 GLY A CA 1
ATOM 671 C C . GLY A 1 88 ? 0.763 -9.898 4.196 1.00 98.00 88 GLY A C 1
ATOM 672 O O . GLY A 1 88 ? 1.068 -11.043 3.862 1.00 98.00 88 GLY A O 1
ATOM 673 N N . HIS A 1 89 ? -0.277 -9.258 3.671 1.00 98.62 89 HIS A N 1
ATOM 674 C CA . HIS A 1 89 ? -1.034 -9.742 2.520 1.00 98.62 89 HIS A CA 1
ATOM 675 C C . HIS A 1 89 ? -0.428 -9.218 1.207 1.00 98.62 89 HIS A C 1
ATOM 677 O O . HIS A 1 89 ? 0.353 -8.264 1.192 1.00 98.62 89 HIS A O 1
ATOM 683 N N . ILE A 1 90 ? -0.764 -9.868 0.094 1.00 98.50 90 ILE A N 1
ATOM 684 C CA . ILE A 1 90 ? -0.187 -9.577 -1.221 1.00 98.50 90 ILE A CA 1
ATOM 685 C C . ILE A 1 90 ? -1.321 -9.268 -2.188 1.00 98.50 90 ILE A C 1
ATOM 687 O O . ILE A 1 90 ? -2.225 -10.089 -2.354 1.00 98.50 90 ILE A O 1
ATOM 691 N N . ARG A 1 91 ? -1.225 -8.127 -2.875 1.00 98.44 91 ARG A N 1
ATOM 692 C CA . ARG A 1 91 ? -2.066 -7.787 -4.020 1.00 98.44 91 ARG A CA 1
ATOM 693 C C . ARG A 1 91 ? -1.270 -7.937 -5.318 1.00 98.44 91 ARG A C 1
ATOM 695 O O . ARG A 1 91 ? -0.129 -7.493 -5.429 1.00 98.44 91 ARG A O 1
ATOM 702 N N . VAL A 1 92 ? -1.893 -8.598 -6.289 1.00 97.12 92 VAL A N 1
ATOM 703 C CA . VAL A 1 92 ? -1.426 -8.744 -7.672 1.00 97.12 92 VAL A CA 1
ATOM 704 C C . VAL A 1 92 ? -2.620 -8.585 -8.603 1.00 97.12 92 VAL A C 1
ATOM 706 O O . VAL A 1 92 ? -3.758 -8.820 -8.195 1.00 97.12 92 VAL A O 1
ATOM 709 N N . GLY A 1 93 ? -2.368 -8.291 -9.872 1.00 96.06 93 GLY A N 1
ATOM 710 C CA . GLY A 1 93 ? -3.415 -8.297 -10.883 1.00 96.06 93 GLY A CA 1
ATOM 711 C C . GLY A 1 93 ? -3.039 -7.480 -12.105 1.00 96.06 93 GLY A C 1
ATOM 712 O O . GLY A 1 93 ? -2.092 -6.698 -12.079 1.00 96.06 93 GLY A O 1
ATOM 713 N N . LEU A 1 94 ? -3.818 -7.640 -13.176 1.00 96.69 94 LEU A N 1
ATOM 714 C CA . LEU A 1 94 ? -3.631 -6.866 -14.408 1.00 96.69 94 LEU A CA 1
ATOM 715 C C . LEU A 1 94 ? -3.875 -5.365 -14.205 1.00 96.69 94 LEU A C 1
ATOM 717 O O . LEU A 1 94 ? -3.362 -4.566 -14.981 1.00 96.69 94 LEU A O 1
ATOM 721 N N . GLU A 1 95 ? -4.616 -4.989 -13.158 1.00 97.19 95 GLU A N 1
ATOM 722 C CA . GLU A 1 95 ? -4.763 -3.595 -12.727 1.00 97.19 95 GLU A CA 1
ATOM 723 C C . GLU A 1 95 ? -3.411 -2.974 -12.345 1.00 97.19 95 GLU A C 1
ATOM 725 O O . GLU A 1 95 ? -3.124 -1.838 -12.717 1.00 97.19 95 GLU A O 1
ATOM 730 N N . ASP A 1 96 ? -2.559 -3.737 -11.658 1.00 96.75 96 ASP A N 1
ATOM 731 C CA . ASP A 1 96 ? -1.305 -3.237 -11.095 1.00 96.75 96 ASP A CA 1
ATOM 732 C C . ASP A 1 96 ? -0.115 -3.498 -12.031 1.00 96.75 96 ASP A C 1
ATOM 734 O O . ASP A 1 96 ? 0.828 -2.704 -12.099 1.00 96.75 96 ASP A O 1
ATOM 738 N N . ASN A 1 97 ? -0.143 -4.607 -12.777 1.00 96.44 97 ASN A N 1
ATOM 739 C CA . ASN A 1 97 ? 0.905 -4.981 -13.716 1.00 96.44 97 ASN A CA 1
ATOM 740 C C . ASN A 1 97 ? 0.366 -5.823 -14.885 1.00 96.44 97 ASN A C 1
ATOM 742 O O . ASN A 1 97 ? 0.051 -7.003 -14.741 1.00 96.44 97 ASN A O 1
ATOM 746 N N . ILE A 1 98 ? 0.378 -5.243 -16.086 1.00 96.44 98 ILE A N 1
ATOM 747 C CA . ILE A 1 98 ? -0.002 -5.930 -17.332 1.00 96.44 98 ILE A CA 1
ATOM 748 C C . ILE A 1 98 ? 1.104 -6.826 -17.909 1.00 96.44 98 ILE A C 1
ATOM 750 O O . ILE A 1 98 ? 0.909 -7.418 -18.968 1.00 96.44 98 ILE A O 1
ATOM 754 N N . LYS A 1 99 ? 2.292 -6.867 -17.288 1.00 94.62 99 LYS A N 1
ATOM 755 C CA . LYS A 1 99 ? 3.460 -7.577 -17.819 1.00 94.62 99 LYS A CA 1
ATOM 756 C C . LYS A 1 99 ? 3.812 -8.819 -17.013 1.00 94.62 99 LYS A C 1
ATOM 758 O O . LYS A 1 99 ? 3.921 -8.790 -15.787 1.00 94.62 99 LYS A O 1
ATOM 763 N N . MET A 1 100 ? 4.136 -9.877 -17.736 1.00 91.31 100 MET A N 1
ATOM 764 C CA . MET A 1 100 ? 4.759 -11.088 -17.223 1.00 91.31 100 MET A CA 1
ATOM 765 C C . MET A 1 100 ? 6.230 -10.838 -16.835 1.00 91.31 100 MET A C 1
ATOM 767 O O . MET A 1 100 ? 6.844 -9.883 -17.320 1.00 91.31 100 MET A O 1
ATOM 771 N N . PRO A 1 101 ? 6.854 -11.703 -16.007 1.00 86.44 101 PRO A N 1
ATOM 772 C CA . PRO A 1 101 ? 8.261 -11.550 -15.609 1.00 86.44 101 PRO A CA 1
ATOM 773 C C . PRO A 1 101 ? 9.261 -11.509 -16.776 1.00 86.44 101 PRO A C 1
ATOM 775 O O . PRO A 1 101 ? 10.328 -10.917 -16.652 1.00 86.44 101 PRO A O 1
ATOM 778 N N . ASN A 1 102 ? 8.913 -12.107 -17.919 1.00 90.44 102 ASN A N 1
ATOM 779 C CA . ASN A 1 102 ? 9.701 -12.057 -19.155 1.00 90.44 102 ASN A CA 1
ATOM 780 C C . ASN A 1 102 ? 9.477 -10.768 -19.981 1.00 90.44 102 ASN A C 1
ATOM 782 O O . ASN A 1 102 ? 10.038 -10.633 -21.064 1.00 90.44 102 ASN A O 1
ATOM 786 N N . GLY A 1 103 ? 8.649 -9.837 -19.500 1.00 88.81 103 GLY A N 1
ATOM 787 C CA . GLY A 1 103 ? 8.334 -8.565 -20.149 1.00 88.81 103 GLY A CA 1
ATOM 788 C C . GLY A 1 103 ? 7.202 -8.614 -21.178 1.00 88.81 103 GLY A C 1
ATOM 789 O O . GLY A 1 103 ? 6.811 -7.549 -21.663 1.00 88.81 103 GLY A O 1
ATOM 790 N N . ALA A 1 104 ? 6.662 -9.797 -21.494 1.00 93.00 104 ALA A N 1
ATOM 791 C CA . ALA A 1 104 ? 5.494 -9.934 -22.361 1.00 93.00 104 ALA A CA 1
ATOM 792 C C . ALA A 1 104 ? 4.245 -9.342 -21.693 1.00 93.00 104 ALA A C 1
ATOM 794 O O . ALA A 1 104 ? 4.147 -9.336 -20.468 1.00 93.00 104 ALA A O 1
ATOM 795 N N . ILE A 1 105 ? 3.298 -8.848 -22.489 1.00 92.81 105 ILE A N 1
ATOM 796 C CA . ILE A 1 105 ? 1.970 -8.473 -21.988 1.00 92.81 105 ILE A CA 1
ATOM 797 C C . ILE A 1 105 ? 1.170 -9.763 -21.772 1.00 92.81 105 ILE A C 1
ATOM 799 O O . ILE A 1 105 ? 1.287 -10.684 -22.584 1.00 92.81 105 ILE A O 1
ATOM 803 N N . THR A 1 106 ? 0.435 -9.830 -20.664 1.00 77.12 106 THR A N 1
ATOM 804 C CA . THR A 1 106 ? -0.445 -10.957 -20.320 1.00 77.12 106 THR A CA 1
ATOM 805 C C . THR A 1 106 ? -1.671 -11.025 -21.223 1.00 77.12 106 THR A C 1
ATOM 807 O O . THR A 1 106 ? -2.214 -9.949 -21.562 1.00 77.12 106 THR A O 1
#

InterPro domains:
  IPR008567 Beta-keto acid cleavage enzyme [PF05853] (1-104)
  IPR008567 Beta-keto acid cleavage enzyme [PTHR37418] (1-103)
  IPR013785 Aldolase-type TIM barrel [G3DSA:3.20.20.70] (1-106)

Radius of gyration: 14.54 Å; Cα contacts (8 Å, |Δi|>4): 162; chains: 1; bounding box: 37×25×40 Å

Mean predicted aligned error: 2.64 Å

Nearest PDB structures (foldseek):
  3c6c-assembly1_A  TM=9.316E-01  e=1.364E-07  Cupriavidus pinatubonensis JMP134
  8rio-assembly1_A  TM=9.175E-01  e=1.120E-06  Paracoccus denitrificans PD1222
  4ix0-assembly1_A  TM=6.693E-01  e=1.671E+00  Saccharolobus solfataricus
  3b48-assembly3_E  TM=4.071E-01  e=2.174E+00  Enterococcus faecalis V583
  2h16-assembly1_A  TM=4.704E-01  e=8.657E+00  Homo sapiens

Organism: NCBI:txid412755

Secondary structure (DSSP, 8-state):
-GGGTPPPEEEESSHHHHHHHHHHHTSTTSSPSSPEEEEEES-TTSPPP-HHHHHHHHHHSPTT-EEEEEE-GGGHHHHHHHHHHHT-EEE-STTT--B-TTS-B-

Foldseek 3Di:
DVVVVDADAQEAQAPVSLVVVVVQVPPPPSHDDDHEYEYEADDVVGHHDDLVRVVVSVVSHDPRYAYEYQYAAPCQVVRQVSCVVVVHHHDDDCVRHQADPVGDGD

pLDDT: mean 96.43, std 3.05, range [77.12, 98.81]